Protein AF-A0A414UQW9-F1 (afdb_monomer_lite)

Sequence (167 aa):
MKADYFIHYDYGYYGYKEHYAYGEIKVMASDDEHMGVFLELKGAGSRNMEYVLQAQNRDWYSFLNRCLDCGGVIRRFDLAINDMCGLLDIPVLSEKYKNGGADCRCKNYENVQGGKLSGKNRNLASTLYIGSKASTKYFCLYEKQKEQATKKKHTDIINRFEIRLRD

Organism: Mediterraneibacter gnavus (NCBI:txid33038)

InterPro domains:
  IPR003491 Replication initiation protein-like, C-terminal [PF02486] (73-167)
  IPR040819 Rolling Circle replication initiation protein, N-terminal [PF18106] (1-65)

Foldseek 3Di:
DDPVQWDKDQPDPPPARIWTDNPQWIWGAHPPPVVGIDTDQDPVSVVVVCVVQVVVVHDPVRVVVVCVVVVHDPQKDKDKDFDLPCPDDQVVVQVCVVVVVDDDPFPDKDKDWAADPDDPDRPTKIWIKTHDPPDQKIKIKTQVQVVVVVVVHDDSGGMMIMIMGGD

Secondary structure (DSSP, 8-state):
--GGGSEEES--STT-SEEEEETTEEEEE-S-TTT-EEEEE-HHHHHHHHHHHHHTT--HHHHHHHHHHTT----EEEEEEEESS--S-HHHHHHHHHTT-S--S---EEEEEE--SSSS---PEEEEEES-TTSSEEEEEE-HHHHHHHTT---S--EEEEEEEE-

pLDDT: mean 87.23, std 13.72, range [41.97, 97.38]

Radius of gyration: 19.2 Å; chains: 1; bounding box: 44×37×50 Å

Structure (mmCIF, N/CA/C/O backbone):
data_AF-A0A414UQW9-F1
#
_entry.id   AF-A0A414UQW9-F1
#
loop_
_atom_site.group_PDB
_atom_site.id
_atom_site.type_symbol
_atom_site.label_atom_id
_atom_site.label_alt_id
_atom_site.label_comp_id
_atom_site.label_asym_id
_atom_site.label_entity_id
_atom_site.label_seq_id
_atom_site.pdbx_PDB_ins_code
_atom_site.Cartn_x
_atom_site.Cartn_y
_atom_site.Cartn_z
_atom_site.occupancy
_atom_site.B_iso_or_equiv
_atom_site.auth_seq_id
_atom_site.auth_comp_id
_atom_site.auth_asym_id
_atom_site.auth_atom_id
_atom_site.pdbx_PDB_model_num
ATOM 1 N N . MET A 1 1 ? 3.610 5.097 -22.064 1.00 55.81 1 MET A N 1
ATOM 2 C CA . MET A 1 1 ? 4.285 6.026 -21.130 1.00 55.81 1 MET A CA 1
ATOM 3 C C . MET A 1 1 ? 5.746 6.085 -21.538 1.00 55.81 1 MET A C 1
ATOM 5 O O . MET A 1 1 ? 6.302 5.025 -21.794 1.00 55.81 1 MET A O 1
ATOM 9 N N . LYS A 1 2 ? 6.330 7.276 -21.709 1.00 57.94 2 LYS A N 1
ATOM 10 C CA . LYS A 1 2 ? 7.755 7.397 -22.061 1.00 57.94 2 LYS A CA 1
ATOM 11 C C . LYS A 1 2 ? 8.613 7.220 -20.802 1.00 57.94 2 LYS A C 1
ATOM 13 O O . LYS A 1 2 ? 8.186 7.647 -19.733 1.00 57.94 2 LYS A O 1
ATOM 18 N N . ALA A 1 3 ? 9.776 6.581 -20.926 1.00 61.16 3 ALA A N 1
ATOM 19 C CA . ALA A 1 3 ? 10.703 6.372 -19.808 1.00 61.16 3 ALA A CA 1
ATOM 20 C C . ALA A 1 3 ? 11.137 7.704 -19.163 1.00 61.16 3 ALA A C 1
ATOM 22 O O . ALA A 1 3 ? 11.271 7.777 -17.948 1.00 61.16 3 ALA A O 1
ATOM 23 N N . ASP A 1 4 ? 11.202 8.769 -19.966 1.00 68.44 4 ASP A N 1
ATOM 24 C CA . ASP A 1 4 ? 11.584 10.138 -19.587 1.00 68.44 4 ASP A CA 1
ATOM 25 C C . ASP A 1 4 ? 10.706 10.778 -18.493 1.00 68.44 4 ASP A C 1
ATOM 27 O O . ASP A 1 4 ? 11.037 11.844 -17.979 1.00 68.44 4 ASP A O 1
ATOM 31 N N . TYR A 1 5 ? 9.566 10.169 -18.141 1.00 82.56 5 TYR A N 1
ATOM 32 C CA . TYR A 1 5 ? 8.721 10.650 -17.043 1.00 82.56 5 TYR A CA 1
ATOM 33 C C . TYR A 1 5 ? 9.201 10.198 -15.663 1.00 82.56 5 TYR A C 1
ATOM 35 O O . TYR A 1 5 ? 8.802 10.799 -14.665 1.00 82.56 5 TYR A O 1
ATOM 43 N N . PHE A 1 6 ? 10.016 9.147 -15.586 1.00 90.56 6 PHE A N 1
ATOM 44 C CA . PHE A 1 6 ? 10.583 8.705 -14.322 1.00 90.56 6 PHE A CA 1
ATOM 45 C C . PHE A 1 6 ? 11.835 9.516 -13.995 1.00 90.56 6 PHE A C 1
ATOM 47 O O . PHE A 1 6 ? 12.761 9.608 -14.796 1.00 90.56 6 PHE A O 1
ATOM 54 N N . ILE A 1 7 ? 11.869 10.075 -12.788 1.00 94.31 7 ILE A N 1
ATOM 55 C CA . ILE A 1 7 ? 13.054 10.739 -12.249 1.00 94.31 7 ILE A CA 1
ATOM 56 C C . ILE A 1 7 ? 13.987 9.657 -11.715 1.00 94.31 7 ILE A C 1
ATOM 58 O O . ILE A 1 7 ? 13.567 8.813 -10.921 1.00 94.31 7 ILE A O 1
ATOM 62 N N . HIS A 1 8 ? 15.236 9.684 -12.164 1.00 95.62 8 HIS A N 1
ATOM 63 C CA . HIS A 1 8 ? 16.285 8.779 -11.710 1.00 95.62 8 HIS A CA 1
ATOM 64 C C . HIS A 1 8 ? 16.999 9.333 -10.474 1.00 95.62 8 HIS A C 1
ATOM 66 O O . HIS A 1 8 ? 17.189 10.543 -10.337 1.00 95.62 8 HIS A O 1
ATOM 72 N N . TYR A 1 9 ? 17.375 8.426 -9.576 1.00 95.62 9 TYR A N 1
ATOM 73 C CA . TYR A 1 9 ? 18.122 8.713 -8.363 1.00 95.62 9 TYR A CA 1
ATOM 74 C C . TYR A 1 9 ? 19.232 7.675 -8.171 1.00 95.62 9 TYR A C 1
ATOM 76 O O . TYR A 1 9 ? 18.950 6.479 -8.071 1.00 95.62 9 TYR A O 1
ATOM 84 N N . ASP A 1 10 ? 20.463 8.154 -7.978 1.00 94.88 10 ASP A N 1
ATOM 85 C CA . ASP A 1 10 ? 21.684 7.350 -7.768 1.00 94.88 10 ASP A CA 1
ATOM 86 C C . ASP A 1 10 ? 21.780 6.701 -6.368 1.00 94.88 10 ASP A C 1
ATOM 88 O O . ASP A 1 10 ? 22.862 6.496 -5.818 1.00 94.88 10 ASP A O 1
ATOM 92 N N . TYR A 1 11 ? 20.641 6.429 -5.736 1.00 94.06 11 TYR A N 1
ATOM 93 C CA . TYR A 1 11 ? 20.559 5.685 -4.483 1.00 94.06 11 TYR A CA 1
ATOM 94 C C . TYR A 1 11 ? 19.295 4.829 -4.477 1.00 94.06 11 TYR A C 1
ATOM 96 O O . TYR A 1 11 ? 18.272 5.225 -5.031 1.00 94.06 11 TYR A O 1
ATOM 104 N N . GLY A 1 12 ? 19.332 3.669 -3.826 1.00 92.94 12 GLY A N 1
ATOM 105 C CA . GLY A 1 12 ? 18.180 2.780 -3.684 1.00 92.94 12 GLY A CA 1
ATOM 106 C C . GLY A 1 12 ? 17.857 2.438 -2.230 1.00 92.94 12 GLY A C 1
ATOM 107 O O . GLY A 1 12 ? 18.420 2.980 -1.278 1.00 92.94 12 GLY A O 1
ATOM 108 N N . TYR A 1 13 ? 16.903 1.527 -2.059 1.00 92.81 13 TYR A N 1
ATOM 109 C CA . TYR A 1 13 ? 16.481 0.991 -0.763 1.00 92.81 13 TYR A CA 1
ATOM 110 C C . TYR A 1 13 ? 16.618 -0.529 -0.775 1.00 92.81 13 TYR A C 1
ATOM 112 O O . TYR A 1 13 ? 16.677 -1.128 -1.840 1.00 92.81 13 TYR A O 1
ATOM 120 N N . TYR A 1 14 ? 16.618 -1.174 0.394 1.00 92.31 14 TYR A N 1
ATOM 121 C CA . TYR A 1 14 ? 16.602 -2.645 0.501 1.00 92.31 14 TYR A CA 1
ATOM 122 C C . TYR A 1 14 ? 17.779 -3.350 -0.204 1.00 92.31 14 TYR A C 1
ATOM 124 O O . TYR A 1 14 ? 17.631 -4.476 -0.667 1.00 92.31 14 TYR A O 1
ATOM 132 N N . GLY A 1 15 ? 18.935 -2.686 -0.292 1.00 92.19 15 GLY A N 1
ATOM 133 C CA . GLY A 1 15 ? 20.133 -3.208 -0.959 1.00 92.19 15 GLY A CA 1
ATOM 134 C C . GLY A 1 15 ? 20.228 -2.893 -2.456 1.00 92.19 15 GLY A C 1
ATOM 135 O O . GLY A 1 15 ? 21.264 -3.162 -3.048 1.00 92.19 15 GLY A O 1
ATOM 136 N N . TYR A 1 16 ? 19.199 -2.289 -3.057 1.00 95.56 16 TYR A N 1
ATOM 137 C CA . TYR A 1 16 ? 19.249 -1.815 -4.442 1.00 95.56 16 TYR A CA 1
ATOM 138 C C . TYR A 1 16 ? 20.119 -0.559 -4.556 1.00 95.56 16 TYR A C 1
ATOM 140 O O . TYR A 1 16 ? 20.133 0.273 -3.642 1.00 95.56 16 TYR A O 1
ATOM 148 N N . LYS A 1 17 ? 20.828 -0.418 -5.681 1.00 93.81 17 LYS A N 1
ATOM 149 C CA . LYS A 1 17 ? 21.801 0.664 -5.903 1.00 93.81 17 LYS A CA 1
ATOM 150 C C . LYS A 1 17 ? 21.148 1.972 -6.332 1.00 93.81 17 LYS A C 1
ATOM 152 O O . LYS A 1 17 ? 21.611 3.031 -5.929 1.00 93.81 17 LYS A O 1
ATOM 157 N N . GLU A 1 18 ? 20.052 1.896 -7.077 1.00 95.81 18 GLU A N 1
ATOM 158 C CA . GLU A 1 18 ? 19.366 3.064 -7.631 1.00 95.81 18 GLU A CA 1
ATOM 159 C C . GLU A 1 18 ? 17.845 2.888 -7.619 1.00 95.81 18 GLU A C 1
ATOM 161 O O . GLU A 1 18 ? 17.317 1.787 -7.403 1.00 95.81 18 GLU A O 1
ATOM 166 N N . HIS A 1 19 ? 17.117 3.982 -7.850 1.00 96.75 19 HIS A N 1
ATOM 167 C CA . HIS A 1 19 ? 15.688 3.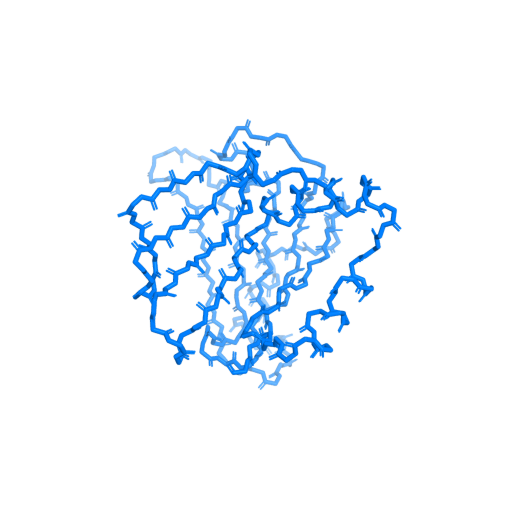896 -8.119 1.00 96.75 19 HIS A CA 1
ATOM 168 C C . HIS A 1 19 ? 15.187 4.962 -9.090 1.00 96.75 19 HIS A C 1
ATOM 170 O O . HIS A 1 19 ? 15.733 6.056 -9.218 1.00 96.75 19 HIS A O 1
ATOM 176 N N . TYR A 1 20 ? 14.075 4.628 -9.728 1.00 96.19 20 TYR A N 1
ATOM 177 C CA . TYR A 1 20 ? 13.298 5.488 -10.600 1.00 96.19 20 TYR A CA 1
ATOM 178 C C . TYR A 1 20 ? 11.967 5.804 -9.922 1.00 96.19 20 TYR A C 1
ATOM 180 O O . TYR A 1 20 ? 11.322 4.903 -9.373 1.00 96.19 20 TYR A O 1
ATOM 188 N N . ALA A 1 21 ? 11.526 7.061 -9.973 1.00 96.06 21 ALA A N 1
ATOM 189 C CA . ALA A 1 21 ? 10.253 7.474 -9.391 1.00 96.06 21 ALA A CA 1
ATOM 190 C C . ALA A 1 21 ? 9.353 8.230 -10.375 1.00 96.06 21 ALA A C 1
ATOM 192 O O . ALA A 1 21 ? 9.793 9.144 -11.069 1.00 96.06 21 ALA A O 1
ATOM 193 N N . TYR A 1 22 ? 8.064 7.893 -10.369 1.00 93.94 22 TYR A N 1
ATOM 194 C CA . TYR A 1 22 ? 7.001 8.689 -10.984 1.00 93.94 22 TYR A CA 1
ATOM 195 C C . TYR A 1 22 ? 5.938 8.985 -9.925 1.00 93.94 22 TYR A C 1
ATOM 197 O O . TYR A 1 22 ? 5.116 8.130 -9.580 1.00 93.94 22 TYR A O 1
ATOM 205 N N . GLY A 1 23 ? 5.997 10.187 -9.347 1.00 93.25 23 GLY A N 1
ATOM 206 C CA . GLY A 1 23 ? 5.274 10.481 -8.110 1.00 93.25 23 GLY A CA 1
ATOM 207 C C . GLY A 1 23 ? 5.710 9.521 -7.000 1.00 93.25 23 GLY A C 1
ATOM 208 O O . GLY A 1 23 ? 6.895 9.404 -6.706 1.00 93.25 23 GLY A O 1
ATOM 209 N N . GLU A 1 24 ? 4.757 8.796 -6.415 1.00 95.50 24 GLU A N 1
ATOM 210 C CA . GLU A 1 24 ? 5.009 7.808 -5.357 1.00 95.50 24 GLU A CA 1
ATOM 211 C C . GLU A 1 24 ? 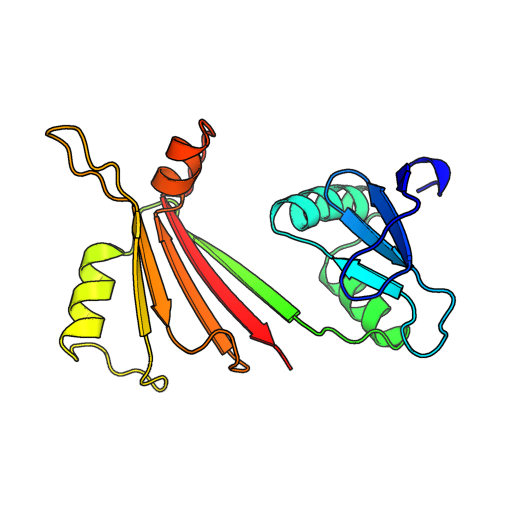5.133 6.361 -5.881 1.00 95.50 24 GLU A C 1
ATOM 213 O O . GLU A 1 24 ? 5.150 5.417 -5.088 1.00 95.50 24 GLU A O 1
ATOM 218 N N . ILE A 1 25 ? 5.202 6.165 -7.204 1.00 96.81 25 ILE A N 1
ATOM 219 C CA . ILE A 1 25 ? 5.565 4.881 -7.820 1.00 96.81 25 ILE A CA 1
ATOM 220 C C . ILE A 1 25 ? 7.084 4.774 -7.812 1.00 96.81 25 ILE A C 1
ATOM 222 O O . ILE A 1 25 ? 7.739 5.581 -8.470 1.00 96.81 25 ILE A O 1
ATOM 226 N N . LYS A 1 26 ? 7.641 3.785 -7.107 1.00 96.75 26 LYS A N 1
ATOM 227 C CA . LYS A 1 26 ? 9.093 3.578 -7.033 1.00 96.75 26 LYS A CA 1
ATOM 228 C C . LYS A 1 26 ? 9.492 2.252 -7.655 1.00 96.75 26 LYS A C 1
ATOM 230 O O . LYS A 1 26 ? 8.932 1.215 -7.309 1.00 96.75 26 LYS A O 1
ATOM 235 N N . VAL A 1 27 ? 10.474 2.298 -8.544 1.00 96.50 27 VAL A N 1
ATOM 236 C CA . VAL A 1 27 ? 11.076 1.129 -9.185 1.00 96.50 27 VAL A CA 1
ATOM 237 C C . VAL A 1 27 ? 12.550 1.113 -8.819 1.00 96.50 27 VAL A C 1
ATOM 239 O O . VAL A 1 27 ? 13.311 1.961 -9.272 1.00 96.50 27 VAL A O 1
ATOM 242 N N . MET A 1 28 ? 12.943 0.180 -7.965 1.00 96.69 28 MET A N 1
ATOM 243 C CA . MET A 1 28 ? 14.328 -0.011 -7.563 1.00 96.69 28 MET A CA 1
ATOM 244 C C . MET A 1 28 ? 15.024 -0.949 -8.540 1.00 96.69 28 MET A C 1
ATOM 246 O O . MET A 1 28 ? 14.462 -1.986 -8.907 1.00 96.69 28 MET A O 1
ATOM 250 N N . ALA A 1 29 ? 16.242 -0.585 -8.931 1.00 94.38 29 ALA A N 1
ATOM 251 C CA . ALA A 1 29 ? 17.058 -1.349 -9.862 1.00 94.38 29 ALA A CA 1
ATOM 252 C C . ALA A 1 29 ? 18.417 -1.700 -9.243 1.00 94.38 29 ALA A C 1
ATOM 254 O O . ALA A 1 29 ? 18.938 -1.013 -8.356 1.00 94.38 29 ALA A O 1
ATOM 255 N N . SER A 1 30 ? 18.933 -2.846 -9.665 1.00 90.38 30 SER A N 1
ATOM 256 C CA . SER A 1 30 ? 20.228 -3.380 -9.273 1.00 90.38 30 SER A CA 1
ATOM 257 C C . SER A 1 30 ? 20.900 -3.958 -10.511 1.00 90.38 30 SER A C 1
ATOM 259 O O . SER A 1 30 ? 20.225 -4.445 -11.417 1.00 90.38 30 SER A O 1
ATOM 261 N N . ASP A 1 31 ? 22.225 -3.912 -10.534 1.00 87.44 31 ASP A N 1
ATOM 262 C CA . ASP A 1 31 ? 23.054 -4.642 -11.494 1.00 87.44 31 ASP A CA 1
ATOM 263 C C . ASP A 1 31 ? 23.253 -6.113 -11.086 1.00 87.44 31 ASP A C 1
ATOM 265 O O . ASP A 1 31 ? 23.733 -6.914 -11.883 1.00 87.44 31 ASP A O 1
ATOM 269 N N . ASP A 1 32 ? 22.867 -6.482 -9.860 1.00 88.62 32 ASP A N 1
ATOM 270 C CA . ASP A 1 32 ? 22.811 -7.869 -9.408 1.00 88.62 32 ASP A CA 1
ATOM 271 C C . ASP A 1 32 ? 21.579 -8.577 -9.998 1.00 88.62 32 ASP A C 1
ATOM 273 O O . ASP A 1 32 ? 20.435 -8.333 -9.588 1.00 88.62 32 ASP A O 1
ATOM 277 N N . GLU A 1 33 ? 21.824 -9.492 -10.940 1.00 83.00 33 GLU A N 1
ATOM 278 C CA . GLU A 1 33 ? 20.794 -10.299 -11.602 1.00 83.00 33 GLU A CA 1
ATOM 279 C C . GLU A 1 33 ? 19.938 -11.114 -10.617 1.00 83.00 33 GLU A C 1
ATOM 281 O O . GLU A 1 33 ? 18.770 -11.384 -10.902 1.00 83.00 33 GLU A O 1
ATOM 286 N N . HIS A 1 34 ? 20.462 -11.468 -9.437 1.00 85.62 34 HIS A N 1
ATOM 287 C CA . HIS A 1 34 ? 19.695 -12.189 -8.420 1.00 85.62 34 HIS A CA 1
ATOM 288 C C . HIS A 1 34 ? 18.670 -11.304 -7.701 1.00 85.62 34 HIS A C 1
ATOM 290 O O . HIS A 1 34 ? 17.672 -11.817 -7.186 1.00 85.62 34 HIS A O 1
ATOM 296 N N . MET A 1 35 ? 18.899 -9.989 -7.648 1.00 89.56 35 MET A N 1
ATOM 297 C CA . MET A 1 35 ? 17.961 -9.036 -7.048 1.00 89.56 35 MET A CA 1
ATOM 298 C C . MET A 1 35 ? 16.860 -8.640 -8.034 1.00 89.56 35 MET A C 1
ATOM 300 O O . MET A 1 35 ? 15.693 -8.551 -7.649 1.00 89.56 35 MET A O 1
ATOM 304 N N . GLY A 1 36 ? 17.218 -8.439 -9.304 1.00 90.00 36 GLY A N 1
ATOM 305 C CA . GLY A 1 36 ? 16.287 -8.028 -10.350 1.00 90.00 36 GLY A CA 1
ATOM 306 C C . GLY A 1 36 ? 15.749 -6.608 -10.141 1.00 90.00 36 GLY A C 1
ATOM 307 O O .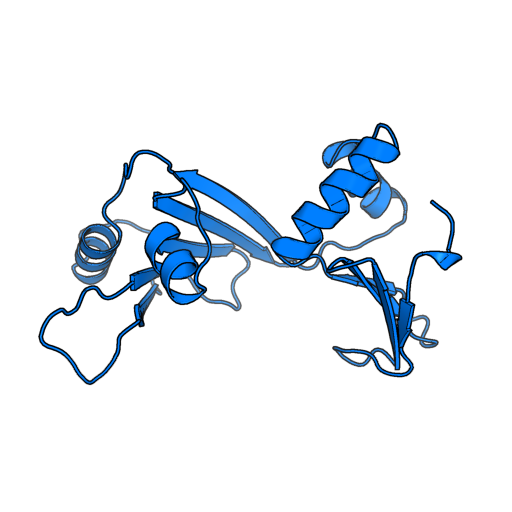 GLY A 1 36 ? 16.495 -5.687 -9.812 1.00 90.00 36 GLY A O 1
ATOM 308 N N . VAL A 1 37 ? 14.443 -6.421 -10.358 1.00 93.50 37 VAL A N 1
ATOM 309 C CA . VAL A 1 37 ? 13.750 -5.126 -10.234 1.00 93.50 37 VAL A CA 1
ATOM 310 C C . VAL A 1 37 ? 12.668 -5.217 -9.166 1.00 93.50 37 VAL A C 1
ATOM 312 O O . VAL A 1 37 ? 11.861 -6.150 -9.166 1.00 93.50 37 VAL A O 1
ATOM 315 N N . PHE A 1 38 ? 12.596 -4.215 -8.289 1.00 95.88 38 PHE A N 1
ATOM 316 C CA . PHE A 1 38 ? 11.605 -4.171 -7.217 1.00 95.88 38 PHE A CA 1
ATOM 317 C C . PHE A 1 38 ? 10.678 -2.965 -7.343 1.00 95.88 38 PHE A C 1
ATOM 319 O O . PHE A 1 38 ? 11.103 -1.815 -7.283 1.00 95.88 38 PHE A O 1
ATOM 326 N N . LEU A 1 39 ? 9.383 -3.238 -7.489 1.00 96.50 39 LEU A N 1
ATOM 327 C CA . LEU A 1 39 ? 8.333 -2.226 -7.549 1.00 96.50 39 LEU A CA 1
ATOM 328 C C . LEU A 1 39 ? 7.727 -2.008 -6.155 1.00 96.50 39 LEU A C 1
ATOM 330 O O . LEU A 1 39 ? 7.112 -2.914 -5.591 1.00 96.50 39 LEU A O 1
ATOM 334 N N . GLU A 1 40 ? 7.832 -0.789 -5.626 1.00 96.69 40 GLU A N 1
ATOM 335 C CA . GLU A 1 40 ? 7.160 -0.374 -4.395 1.00 96.69 40 GLU A CA 1
ATOM 336 C C . GLU A 1 40 ? 5.996 0.573 -4.695 1.00 96.69 40 GLU A C 1
ATOM 338 O O . GLU A 1 40 ? 6.171 1.688 -5.189 1.00 96.69 40 GLU A O 1
ATOM 343 N N . LEU A 1 41 ? 4.796 0.137 -4.308 1.00 97.12 41 LEU A N 1
ATOM 344 C CA . LEU A 1 41 ? 3.575 0.934 -4.349 1.00 97.12 41 LEU A CA 1
ATOM 345 C C . LEU A 1 41 ? 3.008 1.062 -2.932 1.00 97.12 41 LEU A C 1
ATOM 347 O O . LEU A 1 41 ? 2.262 0.206 -2.458 1.00 97.12 41 LEU A O 1
ATOM 351 N N . LYS A 1 42 ? 3.362 2.146 -2.232 1.00 94.75 42 LYS A N 1
ATOM 352 C CA . LYS A 1 42 ? 2.681 2.523 -0.977 1.00 94.75 42 LYS A CA 1
ATOM 353 C C . LYS A 1 42 ? 1.284 3.058 -1.285 1.00 94.75 42 LYS A C 1
ATOM 355 O O . LYS A 1 42 ? 0.961 3.308 -2.435 1.00 94.75 42 LYS A O 1
ATOM 360 N N . GLY A 1 43 ? 0.471 3.341 -0.264 1.00 91.75 43 GLY A N 1
ATOM 361 C CA . GLY A 1 43 ? -0.915 3.789 -0.473 1.00 91.75 43 GLY A CA 1
ATOM 362 C C . GLY A 1 43 ? -1.083 4.981 -1.432 1.00 91.75 43 GLY A C 1
ATOM 363 O O . GLY A 1 43 ? -2.048 5.007 -2.188 1.00 91.75 43 GLY A O 1
ATOM 364 N N . ALA A 1 44 ? -0.153 5.944 -1.443 1.00 92.75 44 ALA A N 1
ATOM 365 C CA . ALA A 1 44 ? -0.149 7.031 -2.429 1.00 92.75 44 ALA A CA 1
ATOM 366 C C . ALA A 1 44 ? 0.348 6.571 -3.813 1.00 92.75 44 ALA A C 1
ATOM 368 O O . ALA A 1 44 ? -0.268 6.906 -4.821 1.00 92.75 44 ALA A O 1
ATOM 369 N N . GLY A 1 45 ? 1.390 5.735 -3.855 1.00 96.19 45 GLY A N 1
ATOM 370 C CA . GLY A 1 45 ? 1.899 5.111 -5.079 1.00 96.19 45 GLY A CA 1
ATOM 371 C C . GLY A 1 45 ? 0.853 4.255 -5.790 1.00 96.19 45 GLY A C 1
ATOM 372 O O . GLY A 1 45 ? 0.740 4.329 -7.006 1.00 96.19 45 GLY A O 1
ATOM 373 N N . SER A 1 46 ? 0.004 3.532 -5.053 1.00 96.31 46 SER A N 1
ATOM 374 C CA . SER A 1 46 ? -1.141 2.809 -5.618 1.00 96.31 46 SER A CA 1
ATOM 375 C C . SER A 1 46 ? -2.122 3.760 -6.311 1.00 96.31 46 SER A C 1
ATOM 377 O O . SER A 1 46 ? -2.573 3.467 -7.410 1.00 96.31 46 SER A O 1
ATOM 379 N N . ARG A 1 47 ? -2.401 4.940 -5.733 1.00 94.94 47 ARG A N 1
ATOM 380 C CA . ARG A 1 47 ? -3.250 5.959 -6.382 1.00 94.94 47 ARG A CA 1
ATOM 381 C C . ARG A 1 47 ? -2.587 6.579 -7.605 1.00 94.94 47 ARG A C 1
ATOM 383 O O . ARG A 1 47 ? -3.262 6.824 -8.594 1.00 94.94 47 ARG A O 1
ATOM 390 N N . ASN A 1 48 ? -1.273 6.806 -7.577 1.00 95.25 48 ASN A N 1
ATOM 391 C CA . ASN A 1 48 ? -0.559 7.236 -8.779 1.00 95.25 48 ASN A CA 1
ATOM 392 C C . ASN A 1 48 ? -0.615 6.164 -9.874 1.00 95.25 48 ASN A C 1
ATOM 394 O O . ASN A 1 48 ? -0.888 6.493 -11.024 1.00 95.25 48 ASN A O 1
ATOM 398 N N . MET A 1 49 ? -0.431 4.893 -9.511 1.00 96.25 49 MET A N 1
ATOM 399 C CA . MET A 1 49 ? -0.485 3.772 -10.445 1.00 96.25 49 MET A CA 1
ATOM 400 C C . MET A 1 49 ? -1.880 3.590 -11.053 1.00 96.25 49 MET A C 1
ATOM 402 O O . MET A 1 49 ? -1.972 3.292 -12.237 1.00 96.25 49 MET A O 1
ATOM 406 N N . GLU A 1 50 ? -2.960 3.843 -10.305 1.00 95.94 50 GLU A N 1
ATOM 407 C CA . GLU A 1 50 ? -4.329 3.854 -10.850 1.00 95.94 50 GLU A CA 1
ATOM 408 C C . GLU A 1 50 ? -4.449 4.777 -12.070 1.00 95.94 50 GLU A C 1
ATOM 410 O O . GLU A 1 50 ? -4.958 4.347 -13.102 1.00 95.94 50 GLU A O 1
ATOM 415 N N . TYR A 1 51 ? -3.913 6.001 -12.002 1.00 94.00 51 TYR A N 1
ATOM 416 C CA . TYR A 1 51 ? -3.934 6.925 -13.142 1.00 94.00 51 TYR A CA 1
ATOM 417 C C . TYR A 1 51 ? -3.113 6.409 -14.329 1.00 94.00 51 TYR A C 1
ATOM 419 O O . TYR A 1 51 ? -3.513 6.572 -15.481 1.00 94.00 51 TYR A O 1
ATOM 427 N N . VAL A 1 52 ? -1.976 5.759 -14.060 1.00 94.19 52 VAL A N 1
ATOM 428 C CA . VAL A 1 52 ? -1.148 5.145 -15.107 1.00 94.19 52 VAL A CA 1
ATOM 429 C C . VAL A 1 52 ? -1.900 4.016 -15.804 1.00 94.19 52 VAL A C 1
ATOM 431 O O . VAL A 1 52 ? -1.916 3.962 -17.032 1.00 94.19 52 VAL A O 1
ATOM 434 N N . LEU A 1 53 ? -2.539 3.135 -15.035 1.00 95.88 53 LEU A N 1
ATOM 435 C CA . LEU A 1 53 ? -3.314 2.013 -15.557 1.00 95.88 53 LEU A CA 1
ATOM 436 C C . LEU A 1 53 ? -4.528 2.498 -16.359 1.00 95.88 53 LEU A C 1
ATOM 438 O O . LEU A 1 53 ? -4.741 2.036 -17.478 1.00 95.88 53 LEU A O 1
ATOM 442 N N . GLN A 1 54 ? -5.250 3.505 -15.858 1.00 95.69 54 GLN A N 1
ATOM 443 C CA . GLN A 1 54 ? -6.355 4.144 -16.579 1.00 95.69 54 GLN A CA 1
ATOM 444 C C . GLN A 1 54 ? -5.905 4.729 -17.922 1.00 95.69 54 GLN A C 1
ATOM 446 O O . GLN A 1 54 ? -6.532 4.464 -18.945 1.00 95.69 54 GLN A O 1
ATOM 451 N N . ALA A 1 55 ? -4.787 5.461 -17.951 1.00 93.81 55 ALA A N 1
ATOM 452 C CA . ALA A 1 55 ? -4.230 6.008 -19.190 1.00 93.81 55 ALA A CA 1
ATOM 453 C C . ALA A 1 55 ? -3.766 4.919 -20.180 1.00 93.81 55 ALA A C 1
ATOM 455 O O . ALA A 1 55 ? -3.676 5.170 -21.379 1.00 93.81 55 ALA A O 1
ATOM 456 N N . GLN A 1 56 ? -3.472 3.713 -19.688 1.00 94.31 56 GLN A N 1
ATOM 457 C CA . GLN A 1 56 ? -3.138 2.535 -20.495 1.00 94.31 56 GLN A CA 1
ATOM 458 C C . GLN A 1 56 ? -4.367 1.705 -20.899 1.00 94.31 56 GLN A C 1
ATOM 460 O O . GLN A 1 56 ? -4.198 0.678 -21.552 1.00 94.31 56 GLN A O 1
ATOM 465 N N . ASN A 1 57 ? -5.579 2.122 -20.516 1.00 96.25 57 ASN A N 1
ATOM 466 C CA . ASN A 1 57 ? -6.810 1.343 -20.655 1.00 96.25 57 ASN A CA 1
ATOM 467 C C . ASN A 1 57 ? -6.679 -0.072 -20.058 1.00 96.25 57 ASN A C 1
ATOM 469 O O . ASN A 1 57 ? -7.013 -1.080 -20.682 1.00 96.25 57 ASN A O 1
ATOM 473 N N . ARG A 1 58 ? -6.113 -0.130 -18.851 1.00 96.62 58 ARG A N 1
ATOM 474 C CA . ARG A 1 58 ? -5.764 -1.354 -18.139 1.00 96.62 58 ARG A CA 1
ATOM 475 C C . ARG A 1 58 ? -6.299 -1.307 -16.715 1.00 96.62 58 ARG A C 1
ATOM 477 O O . ARG A 1 58 ? -6.340 -0.245 -16.100 1.00 96.62 58 ARG A O 1
ATOM 484 N N . ASP A 1 59 ? -6.672 -2.457 -16.172 1.00 96.75 59 ASP A N 1
ATOM 485 C CA . ASP A 1 59 ? -7.103 -2.587 -14.779 1.00 96.75 59 ASP A CA 1
ATOM 486 C C . ASP A 1 59 ? -6.027 -3.236 -13.889 1.00 96.75 59 ASP A C 1
ATOM 488 O O . ASP A 1 59 ? -4.997 -3.739 -14.349 1.00 96.75 59 ASP A O 1
ATOM 492 N N . TRP A 1 60 ? -6.266 -3.226 -12.576 1.00 96.94 60 TRP A N 1
ATOM 493 C CA . TRP A 1 60 ? -5.367 -3.851 -11.604 1.00 96.94 60 TRP A CA 1
ATOM 494 C C . TRP A 1 60 ? -5.207 -5.354 -11.821 1.00 96.94 60 TRP A C 1
ATOM 496 O O . TRP A 1 60 ? -4.112 -5.881 -11.640 1.00 96.94 60 TRP A O 1
ATOM 506 N N . TYR A 1 61 ? -6.281 -6.041 -12.208 1.00 96.50 61 TYR A N 1
ATOM 507 C CA . TYR A 1 61 ? -6.277 -7.488 -12.389 1.00 96.50 61 TYR A CA 1
ATOM 508 C C . TYR A 1 61 ? -5.337 -7.901 -13.527 1.00 96.50 61 TYR A C 1
ATOM 510 O O . TYR A 1 61 ? -4.400 -8.671 -13.326 1.00 96.50 61 TYR A O 1
ATOM 518 N N . SER A 1 62 ? -5.519 -7.311 -14.707 1.00 97.31 62 SER A N 1
ATOM 519 C CA . SER A 1 62 ? -4.656 -7.520 -15.870 1.00 97.31 62 SER A CA 1
ATOM 520 C C . SER A 1 62 ? -3.225 -7.044 -15.622 1.00 97.31 62 SER A C 1
ATOM 522 O O . SER A 1 62 ? -2.287 -7.650 -16.145 1.00 97.31 62 SER A O 1
ATOM 524 N N . PHE A 1 63 ? -3.019 -5.976 -14.841 1.00 97.00 63 PHE A N 1
ATOM 525 C CA . PHE A 1 63 ? -1.689 -5.538 -14.411 1.00 97.00 63 PHE A CA 1
ATOM 526 C C . PHE A 1 63 ? -0.965 -6.605 -13.596 1.00 97.00 63 PHE A C 1
ATOM 528 O O . PHE A 1 63 ? 0.110 -7.051 -14.001 1.00 97.00 63 PHE A O 1
ATOM 535 N N . LEU A 1 64 ? -1.579 -7.046 -12.500 1.00 96.62 64 LEU A N 1
ATOM 536 C CA . LEU A 1 64 ? -0.992 -8.025 -11.592 1.00 96.62 64 LEU A CA 1
ATOM 537 C C . LEU A 1 64 ? -0.765 -9.372 -12.285 1.00 96.62 64 LEU A C 1
ATOM 539 O O . LEU A 1 64 ? 0.315 -9.936 -12.137 1.00 96.62 64 LEU A O 1
ATOM 543 N N . ASN A 1 65 ? -1.708 -9.841 -13.109 1.00 97.06 65 ASN A N 1
ATOM 544 C CA . ASN A 1 65 ? -1.528 -11.080 -13.873 1.00 97.06 65 ASN A CA 1
ATOM 545 C C . ASN A 1 65 ? -0.313 -11.016 -14.790 1.00 97.06 65 ASN A C 1
ATOM 547 O O . ASN A 1 65 ? 0.509 -11.920 -14.774 1.00 97.06 65 ASN A O 1
ATOM 551 N N . ARG A 1 66 ? -0.116 -9.911 -15.513 1.00 96.81 66 ARG A N 1
ATOM 552 C CA . ARG A 1 66 ? 1.076 -9.777 -16.356 1.00 96.81 66 ARG A CA 1
ATOM 553 C C . ARG A 1 66 ? 2.367 -9.740 -15.551 1.00 96.81 66 ARG A C 1
ATOM 555 O O . ARG A 1 66 ? 3.380 -10.215 -16.045 1.00 96.81 66 ARG A O 1
ATOM 562 N N . CYS A 1 67 ? 2.362 -9.141 -14.358 1.00 95.50 67 CYS A N 1
ATOM 563 C CA . CYS A 1 67 ? 3.528 -9.199 -13.480 1.00 95.50 67 CYS A CA 1
ATOM 564 C C . CYS A 1 67 ? 3.867 -10.654 -13.144 1.00 95.50 67 CYS A C 1
ATOM 566 O O . CYS A 1 67 ? 5.035 -11.018 -13.226 1.00 95.50 67 CYS A O 1
ATOM 568 N N . LEU A 1 68 ? 2.861 -11.479 -12.843 1.00 96.12 68 LEU A N 1
ATOM 569 C CA . LEU A 1 68 ? 3.036 -12.910 -12.587 1.00 96.12 68 LEU A CA 1
ATOM 570 C C . LEU A 1 68 ? 3.485 -13.672 -13.846 1.00 96.12 68 LEU A C 1
ATOM 572 O O . LEU A 1 68 ? 4.434 -14.445 -13.768 1.00 96.12 68 LEU A O 1
ATOM 576 N N . ASP A 1 69 ? 2.887 -13.401 -15.011 1.00 97.38 69 ASP A N 1
ATOM 577 C CA . ASP A 1 69 ? 3.264 -14.018 -16.296 1.00 97.38 69 ASP A CA 1
ATOM 578 C C . ASP A 1 69 ? 4.721 -13.722 -16.682 1.00 97.38 69 ASP A C 1
ATOM 580 O O . ASP A 1 69 ? 5.372 -14.518 -17.354 1.00 97.38 69 ASP A O 1
ATOM 584 N N . CYS A 1 70 ? 5.243 -12.569 -16.260 1.00 95.38 70 CYS A N 1
ATOM 585 C CA . CYS A 1 70 ? 6.642 -12.185 -16.438 1.00 95.38 70 CYS A CA 1
ATOM 586 C C . CYS A 1 70 ? 7.575 -12.744 -15.343 1.00 95.38 70 CYS A C 1
ATOM 588 O O . CYS A 1 70 ? 8.718 -12.303 -15.249 1.00 95.38 70 CYS A O 1
ATOM 590 N N . GLY A 1 71 ? 7.110 -13.668 -14.495 1.00 93.88 71 GLY A N 1
ATOM 591 C CA . GLY A 1 71 ? 7.898 -14.263 -13.409 1.00 93.88 71 GLY A CA 1
ATOM 592 C C . GLY A 1 71 ? 8.023 -13.389 -12.156 1.00 93.88 71 GLY A C 1
ATOM 593 O O . GLY A 1 71 ? 8.855 -13.659 -11.291 1.00 93.88 71 GLY A O 1
ATOM 594 N N . GLY A 1 72 ? 7.221 -12.330 -12.041 1.00 93.81 72 GLY A N 1
ATOM 595 C CA . GLY A 1 72 ? 7.214 -11.448 -10.880 1.00 93.81 72 GLY A CA 1
ATOM 596 C C . GLY A 1 72 ? 6.707 -12.148 -9.620 1.00 93.81 72 GLY A C 1
ATOM 597 O O . GLY A 1 72 ? 5.770 -12.943 -9.657 1.00 93.81 72 GLY A O 1
ATOM 598 N N . VAL A 1 73 ? 7.299 -11.802 -8.477 1.00 94.38 73 VAL A N 1
ATOM 599 C CA . VAL A 1 73 ? 6.937 -12.367 -7.171 1.00 94.38 73 VAL A CA 1
ATOM 600 C C . VAL A 1 73 ? 6.310 -11.287 -6.297 1.00 94.38 73 VAL A C 1
ATOM 602 O O . VAL A 1 73 ? 6.953 -10.295 -5.949 1.00 94.38 73 VAL A O 1
ATOM 605 N N . ILE A 1 74 ? 5.055 -11.489 -5.891 1.00 94.44 74 ILE A N 1
ATOM 606 C CA . ILE A 1 74 ? 4.353 -10.566 -4.992 1.00 94.44 74 ILE A CA 1
ATOM 607 C C . ILE A 1 74 ? 4.764 -10.871 -3.550 1.00 94.44 74 ILE A C 1
ATOM 609 O O . ILE A 1 74 ? 4.202 -11.739 -2.893 1.00 94.44 74 ILE A O 1
ATOM 613 N N . ARG A 1 75 ? 5.751 -10.127 -3.042 1.00 93.88 75 ARG A N 1
ATOM 614 C CA . ARG A 1 75 ? 6.248 -10.281 -1.662 1.00 93.88 75 ARG A CA 1
ATOM 615 C C . ARG A 1 75 ? 5.283 -9.749 -0.605 1.00 93.88 75 ARG A C 1
ATOM 617 O O . ARG A 1 75 ? 5.311 -10.190 0.541 1.00 93.88 75 ARG A O 1
ATOM 624 N N . ARG A 1 76 ? 4.469 -8.755 -0.962 1.00 94.88 76 ARG A N 1
ATOM 625 C CA . ARG A 1 76 ? 3.508 -8.132 -0.055 1.00 94.88 76 ARG A CA 1
ATOM 626 C C . ARG A 1 76 ? 2.346 -7.516 -0.819 1.00 94.88 76 ARG A C 1
ATOM 628 O O . ARG A 1 76 ? 2.562 -6.814 -1.802 1.00 94.88 76 ARG A O 1
ATOM 635 N N . PHE A 1 77 ? 1.136 -7.734 -0.318 1.00 95.69 77 PHE A N 1
ATOM 636 C CA . PHE A 1 77 ? -0.085 -7.192 -0.898 1.00 95.69 77 PHE A CA 1
ATOM 637 C C . PHE A 1 77 ? -1.043 -6.737 0.206 1.00 95.69 77 PHE A C 1
ATOM 639 O O . PHE A 1 77 ? -1.471 -7.543 1.032 1.00 95.69 77 PHE A O 1
ATOM 646 N N . ASP A 1 78 ? -1.365 -5.444 0.235 1.00 96.25 78 ASP A N 1
ATOM 647 C CA . ASP A 1 78 ? -2.256 -4.859 1.238 1.00 96.25 78 ASP A CA 1
ATOM 648 C C . ASP A 1 78 ? -3.597 -4.514 0.556 1.00 96.25 78 ASP A C 1
ATOM 650 O O . ASP A 1 78 ? -3.640 -3.717 -0.381 1.00 96.25 78 ASP A O 1
ATOM 654 N N . LEU A 1 79 ? -4.695 -5.108 1.028 1.00 96.44 79 LEU A N 1
ATOM 655 C CA . LEU A 1 79 ? -6.065 -4.787 0.614 1.00 96.44 79 LEU A CA 1
ATOM 656 C C . LEU A 1 79 ? -6.730 -3.912 1.674 1.00 96.44 79 LEU A C 1
ATOM 658 O O . LEU A 1 79 ? -6.528 -4.132 2.867 1.00 96.44 79 LEU A O 1
ATOM 662 N N . ALA A 1 80 ? -7.548 -2.947 1.248 1.00 96.62 80 ALA A N 1
ATOM 663 C CA . ALA A 1 80 ? -8.206 -2.008 2.150 1.00 96.62 80 ALA A CA 1
ATOM 664 C C . ALA A 1 80 ? -9.686 -1.799 1.813 1.00 96.62 80 ALA A C 1
ATOM 666 O O . ALA A 1 80 ? -10.045 -1.619 0.651 1.00 96.62 80 ALA A O 1
ATOM 667 N N . ILE A 1 81 ? -10.520 -1.730 2.851 1.00 96.88 81 ILE A N 1
ATOM 668 C CA . ILE A 1 81 ? -11.916 -1.291 2.788 1.00 96.88 81 ILE A CA 1
ATOM 669 C C . ILE A 1 81 ? -12.025 0.043 3.528 1.00 96.88 81 ILE A C 1
ATOM 671 O O . ILE A 1 81 ? -11.528 0.189 4.647 1.00 96.88 81 ILE A O 1
ATOM 675 N N . ASN A 1 82 ? -12.665 1.019 2.886 1.00 96.06 82 ASN A N 1
ATOM 676 C CA . ASN A 1 82 ? -12.965 2.316 3.479 1.00 96.06 82 ASN A CA 1
ATOM 677 C C . ASN A 1 82 ? -14.407 2.317 3.989 1.00 96.06 82 ASN A C 1
ATOM 679 O O . ASN A 1 82 ? -15.332 2.074 3.217 1.00 96.06 82 ASN A O 1
ATOM 683 N N . ASP A 1 83 ? -14.581 2.610 5.270 1.00 96.62 83 ASP A N 1
ATOM 684 C CA . ASP A 1 83 ? -15.879 2.794 5.907 1.00 96.62 83 ASP A CA 1
ATOM 685 C C . ASP A 1 83 ? -16.156 4.293 6.046 1.00 96.62 83 ASP A C 1
ATOM 687 O O . ASP A 1 83 ? -15.459 5.015 6.764 1.00 96.62 83 ASP A O 1
ATOM 691 N N . MET A 1 84 ? -17.170 4.747 5.314 1.00 96.56 84 MET A N 1
ATOM 692 C CA . MET A 1 84 ? -17.577 6.151 5.222 1.00 96.56 84 MET A CA 1
ATOM 693 C C . MET A 1 84 ? -18.653 6.510 6.254 1.00 96.56 84 MET A C 1
ATOM 695 O O . MET A 1 84 ? -18.969 7.681 6.428 1.00 96.56 84 MET A O 1
ATOM 699 N N . CYS A 1 85 ? -19.244 5.510 6.915 1.00 95.50 85 CYS A N 1
ATOM 700 C CA . CYS A 1 85 ? -20.399 5.682 7.797 1.00 95.50 85 CYS A CA 1
ATOM 701 C C . CYS A 1 85 ? -20.046 5.501 9.277 1.00 95.50 85 CYS A C 1
ATOM 703 O O . CYS A 1 85 ? -20.854 5.843 10.135 1.00 95.50 85 CYS A O 1
ATOM 705 N N . GLY A 1 86 ? -18.852 4.987 9.585 1.00 93.12 86 GLY A N 1
ATOM 706 C CA . GLY A 1 86 ? -18.432 4.737 10.960 1.00 93.12 86 GLY A CA 1
ATOM 707 C C . GLY A 1 86 ? -19.088 3.484 11.529 1.00 93.12 86 GLY A C 1
ATOM 708 O O . GLY A 1 86 ? -19.487 3.472 12.689 1.00 93.12 86 GLY A O 1
ATOM 709 N N . LEU A 1 87 ? -19.217 2.438 10.706 1.00 93.19 87 LEU A N 1
ATOM 710 C CA . LEU A 1 87 ? -19.869 1.173 11.047 1.00 93.19 87 LEU A CA 1
ATOM 711 C C . LEU A 1 87 ? -19.307 0.546 12.331 1.00 93.19 87 LEU A C 1
ATOM 713 O O . LEU A 1 87 ? -20.054 -0.054 13.102 1.00 93.19 87 LEU A O 1
ATOM 717 N N . LEU A 1 88 ? -17.993 0.659 12.544 1.00 90.81 88 LEU A N 1
ATOM 718 C CA . LEU A 1 88 ? -17.307 0.114 13.713 1.00 90.81 88 LEU A CA 1
ATOM 719 C C . LEU A 1 88 ? -16.615 1.217 14.514 1.00 90.81 88 LEU A C 1
ATOM 721 O O . LEU A 1 88 ? -15.857 2.019 13.972 1.00 90.81 88 LEU A O 1
ATOM 725 N N . ASP A 1 89 ? -16.805 1.193 15.829 1.00 91.44 89 ASP A N 1
ATOM 726 C CA . ASP A 1 89 ? -16.026 1.995 16.768 1.00 91.44 89 ASP A CA 1
ATOM 727 C C . ASP A 1 89 ? -14.703 1.267 17.076 1.00 91.44 89 ASP A C 1
ATOM 729 O O . ASP A 1 89 ? -14.686 0.199 17.698 1.00 91.44 89 ASP A O 1
ATOM 733 N N . ILE A 1 90 ? -13.585 1.818 16.586 1.00 92.19 90 ILE A N 1
ATOM 734 C CA . ILE A 1 90 ? -12.251 1.212 16.728 1.00 92.19 90 ILE A CA 1
ATOM 735 C C . ILE A 1 90 ? -11.800 1.112 18.197 1.00 92.19 90 ILE A C 1
ATOM 737 O O . ILE A 1 90 ? -11.319 0.037 18.577 1.00 92.19 90 ILE A O 1
ATOM 741 N N . PRO A 1 91 ? -11.928 2.162 19.039 1.00 89.88 91 PRO A N 1
ATOM 742 C CA . PRO A 1 91 ? -11.708 2.043 20.481 1.00 89.88 91 PRO A CA 1
ATOM 743 C C . PRO A 1 91 ? -12.471 0.879 21.127 1.00 89.88 91 PRO A C 1
ATOM 745 O O . PRO A 1 91 ? -11.847 0.019 21.754 1.00 89.88 91 PRO A O 1
ATOM 748 N N . VAL A 1 92 ? -13.790 0.801 20.916 1.00 90.38 92 VAL A N 1
ATOM 749 C CA . VAL A 1 92 ? -14.645 -0.242 21.508 1.00 90.38 92 VAL A CA 1
ATOM 750 C C . VAL A 1 92 ? -14.241 -1.626 21.010 1.00 90.38 92 VAL A C 1
ATOM 752 O O . VAL A 1 92 ? -14.161 -2.575 21.793 1.00 90.38 92 VAL A O 1
ATOM 755 N N . LEU A 1 93 ? -13.945 -1.762 19.715 1.00 88.25 93 LEU A N 1
ATOM 756 C CA . LEU A 1 93 ? -13.473 -3.022 19.146 1.00 88.25 93 LEU A CA 1
ATOM 757 C C . LEU A 1 93 ? -12.156 -3.463 19.791 1.00 88.25 93 LEU A C 1
ATOM 759 O O . LEU A 1 93 ? -11.990 -4.639 20.122 1.00 88.25 93 LEU A O 1
ATOM 763 N N . SER A 1 94 ? -11.232 -2.526 20.014 1.00 86.00 94 SER A N 1
ATOM 764 C CA . SER A 1 94 ? -9.980 -2.850 20.682 1.00 86.00 94 SER A CA 1
ATOM 765 C C . SER A 1 94 ? -10.185 -3.281 22.130 1.00 86.00 94 SER A C 1
ATOM 767 O O . SER A 1 94 ? -9.478 -4.185 22.567 1.00 86.00 94 SER A O 1
ATOM 769 N N . GLU A 1 95 ? -11.084 -2.648 22.881 1.00 86.12 95 GLU A N 1
ATOM 770 C CA . GLU A 1 95 ? -11.385 -3.050 24.260 1.00 86.12 95 GLU A CA 1
ATOM 771 C C . GLU A 1 95 ? -12.024 -4.437 24.312 1.00 86.12 95 GLU A C 1
ATOM 773 O O . GLU A 1 95 ? -11.604 -5.281 25.103 1.00 86.12 95 GLU A O 1
ATOM 778 N N . LYS A 1 96 ? -12.973 -4.722 23.412 1.00 85.69 96 LYS A N 1
ATOM 779 C CA . LYS A 1 96 ? -13.575 -6.057 23.294 1.00 85.69 96 LYS A CA 1
ATOM 780 C C . LYS A 1 96 ? -12.530 -7.129 23.011 1.00 85.69 96 LYS A C 1
ATOM 782 O O . LYS A 1 96 ? -12.560 -8.179 23.644 1.00 85.69 96 LYS A O 1
A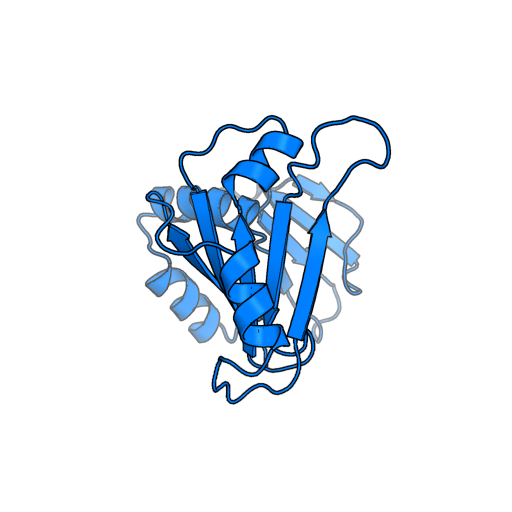TOM 787 N N . TYR A 1 97 ? -11.589 -6.854 22.110 1.00 80.56 97 TYR A N 1
ATOM 788 C CA . TYR A 1 97 ? -10.501 -7.782 21.810 1.00 80.56 97 TYR A CA 1
ATOM 789 C C . TYR A 1 97 ? -9.584 -8.002 23.023 1.00 80.56 97 TYR A C 1
ATOM 791 O O . TYR A 1 97 ? -9.277 -9.142 23.365 1.00 80.56 97 TYR A O 1
ATOM 799 N N . LYS A 1 98 ? -9.194 -6.918 23.714 1.00 77.75 98 LYS A N 1
ATOM 800 C CA . LYS A 1 98 ? -8.369 -6.961 24.938 1.00 77.75 98 LYS A CA 1
ATOM 801 C C . LYS A 1 98 ? -9.003 -7.819 26.034 1.00 77.75 98 LYS A C 1
ATOM 803 O O . LYS A 1 98 ? -8.303 -8.583 26.688 1.00 77.75 98 LYS A O 1
ATOM 808 N N . ASN A 1 99 ? -10.319 -7.713 26.200 1.00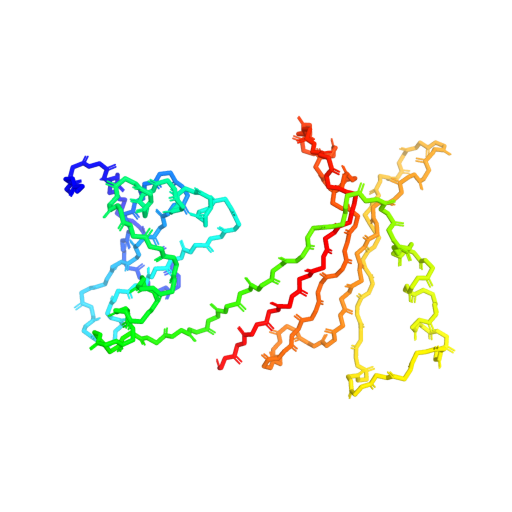 84.06 99 ASN A N 1
ATOM 809 C CA . ASN A 1 99 ? -11.067 -8.395 27.255 1.00 84.06 99 ASN A CA 1
ATOM 810 C C . ASN A 1 99 ? -11.484 -9.831 26.886 1.00 84.06 99 ASN A C 1
ATOM 812 O O . ASN A 1 99 ? -12.282 -10.432 27.600 1.00 84.06 99 ASN A O 1
ATOM 816 N N . GLY A 1 100 ? -10.994 -10.383 25.768 1.00 77.44 100 GLY A N 1
ATOM 817 C CA . GLY A 1 100 ? -11.352 -11.733 25.318 1.00 77.44 100 GLY A CA 1
ATOM 818 C C . GLY A 1 100 ? -12.788 -11.861 24.794 1.00 77.44 100 GLY A C 1
ATOM 819 O O . GLY A 1 100 ? -13.280 -12.968 24.616 1.00 77.44 100 GLY A O 1
ATOM 820 N N . GLY A 1 101 ? -13.463 -10.742 24.518 1.00 75.12 101 GLY A N 1
ATOM 821 C CA . GLY A 1 101 ? -14.815 -10.703 23.954 1.00 75.12 101 GLY A CA 1
ATOM 822 C C . GLY A 1 101 ? -14.869 -10.922 22.439 1.00 75.12 101 GLY A C 1
ATOM 823 O O . GLY A 1 101 ? -15.924 -10.732 21.835 1.00 75.12 101 GLY A O 1
ATOM 824 N N . ALA A 1 102 ? -13.743 -11.272 21.815 1.00 73.31 102 ALA A N 1
ATOM 825 C CA . ALA A 1 102 ? -13.640 -11.600 20.402 1.00 73.31 102 ALA A CA 1
ATOM 826 C C . ALA A 1 102 ? -12.913 -12.937 20.243 1.00 73.31 102 ALA A C 1
ATOM 828 O O . ALA A 1 102 ? -11.781 -13.087 20.702 1.00 73.31 102 ALA A O 1
ATOM 829 N N . ASP A 1 103 ? -13.551 -13.886 19.561 1.00 72.25 103 ASP A N 1
ATOM 830 C CA . ASP A 1 103 ? -12.893 -15.124 19.160 1.00 72.25 103 ASP A CA 1
ATOM 831 C C . ASP A 1 103 ? -12.101 -14.869 17.871 1.00 72.25 103 ASP A C 1
ATOM 833 O O . ASP A 1 103 ? -12.657 -14.497 16.833 1.00 72.25 103 ASP A O 1
ATOM 837 N N . CYS A 1 104 ? -10.778 -14.995 17.946 1.00 68.81 104 CYS A N 1
ATOM 838 C CA . CYS A 1 104 ? -9.890 -14.770 16.817 1.00 68.81 104 CYS A CA 1
ATOM 839 C C . CYS A 1 104 ? -8.841 -15.875 16.740 1.00 68.81 104 CYS A C 1
ATOM 841 O O . CYS A 1 104 ? -8.208 -16.237 17.730 1.00 68.81 104 CYS A O 1
ATOM 843 N N . ARG A 1 105 ? -8.580 -16.361 15.520 1.00 70.25 105 ARG A N 1
ATOM 844 C CA . ARG A 1 105 ? -7.502 -17.334 15.271 1.00 70.25 105 ARG A CA 1
ATOM 845 C C . ARG A 1 105 ? -6.123 -16.780 15.642 1.00 70.25 105 ARG A C 1
ATOM 847 O O . ARG A 1 105 ? -5.223 -17.544 15.983 1.00 70.25 105 ARG A O 1
ATOM 854 N N . CYS A 1 106 ? -5.940 -15.463 15.558 1.00 63.44 106 CYS A N 1
ATOM 855 C CA . CYS A 1 106 ? -4.708 -14.794 15.950 1.00 63.44 106 CYS A CA 1
ATOM 856 C C . CYS A 1 106 ? -4.748 -14.475 17.448 1.00 63.44 106 CYS A C 1
ATOM 858 O O . CYS A 1 106 ? -5.609 -13.736 17.900 1.00 63.44 106 CYS A O 1
ATOM 860 N N . LYS A 1 107 ? -3.787 -14.975 18.228 1.00 65.25 107 LYS A N 1
ATOM 861 C CA . LYS A 1 107 ? -3.734 -14.690 19.677 1.00 65.25 107 LYS A CA 1
ATOM 862 C C . LYS A 1 107 ? -3.002 -13.390 20.029 1.00 65.25 107 LYS A C 1
ATOM 864 O O . LYS A 1 107 ? -3.120 -12.907 21.148 1.00 65.25 107 LYS A O 1
ATOM 869 N N . ASN A 1 108 ? -2.280 -12.811 19.069 1.00 67.88 108 ASN A N 1
ATOM 870 C CA . ASN A 1 108 ? -1.489 -11.597 19.264 1.00 67.88 108 ASN A CA 1
ATOM 871 C C . ASN A 1 108 ? -2.225 -10.376 18.704 1.00 67.88 108 ASN A C 1
ATOM 873 O O . ASN A 1 108 ? -2.767 -10.435 17.598 1.00 67.88 108 ASN A O 1
ATOM 877 N N . TYR A 1 109 ? -2.185 -9.267 19.438 1.00 68.56 109 TYR A N 1
ATOM 878 C CA . TYR A 1 109 ? -2.676 -7.964 19.000 1.00 68.56 109 TYR A CA 1
ATOM 879 C C . TYR A 1 109 ? -1.762 -6.851 19.519 1.00 68.56 109 TYR A C 1
ATOM 881 O O . TYR A 1 109 ? -1.068 -7.015 20.521 1.00 68.56 109 TYR A O 1
ATOM 889 N N . GLU A 1 110 ? -1.783 -5.711 18.839 1.00 69.62 110 GLU A N 1
ATOM 890 C CA . GLU A 1 110 ? -1.117 -4.482 19.267 1.00 69.62 110 GLU A CA 1
ATOM 891 C C . GLU A 1 110 ? -2.136 -3.344 19.142 1.00 69.62 110 GLU A C 1
ATOM 893 O O . GLU A 1 110 ? -2.784 -3.182 18.109 1.00 69.62 110 GLU A O 1
ATOM 898 N N . ASN A 1 111 ? -2.321 -2.561 20.201 1.00 62.81 111 ASN A N 1
ATOM 899 C CA . ASN A 1 111 ? -3.182 -1.383 20.164 1.00 62.81 111 ASN A CA 1
ATOM 900 C C . ASN A 1 111 ? -2.312 -0.136 20.285 1.00 62.81 111 ASN A C 1
ATOM 902 O O . ASN A 1 111 ? -1.582 0.016 21.262 1.00 62.81 111 ASN A O 1
ATOM 906 N N . VAL A 1 112 ? -2.414 0.750 19.298 1.00 69.06 112 VAL A N 1
ATOM 907 C CA . VAL A 1 112 ? -1.699 2.025 19.293 1.00 69.06 112 VAL A CA 1
ATOM 908 C C . VAL A 1 112 ? -2.723 3.144 19.399 1.00 69.06 112 VAL A C 1
ATOM 910 O O . VAL A 1 112 ? -3.584 3.303 18.533 1.00 69.06 112 VAL A O 1
ATOM 913 N N . GLN A 1 113 ? -2.616 3.929 20.469 1.00 60.09 113 GLN A N 1
ATOM 914 C CA . GLN A 1 113 ? -3.362 5.171 20.645 1.00 60.09 113 GLN A CA 1
ATOM 915 C C . GLN A 1 113 ? -2.421 6.346 20.372 1.00 60.09 113 GLN A C 1
ATOM 917 O O . GLN A 1 113 ? -1.422 6.527 21.066 1.00 60.09 113 GLN A O 1
ATOM 922 N N . GLY A 1 114 ? -2.715 7.136 19.340 1.00 54.03 114 GLY A N 1
ATOM 923 C CA . GLY A 1 114 ? -1.950 8.340 19.014 1.00 54.03 114 GLY A CA 1
ATOM 924 C C . GLY A 1 114 ? -2.456 9.554 19.792 1.00 54.03 114 GLY A C 1
ATOM 925 O O . GLY A 1 114 ? -3.659 9.802 19.792 1.00 54.03 114 GLY A O 1
ATOM 926 N N . GLY A 1 115 ? -1.559 10.337 20.413 1.00 48.19 115 GLY A N 1
ATOM 927 C CA . GLY A 1 115 ? -1.922 11.505 21.226 1.00 48.19 115 GLY A CA 1
ATOM 928 C C . GLY A 1 115 ? -0.833 12.552 21.432 1.00 48.19 115 GLY A C 1
ATOM 929 O O . GLY A 1 115 ? 0.352 12.269 21.286 1.00 48.19 115 GLY A O 1
ATOM 930 N N . LYS A 1 116 ? -1.246 13.770 21.811 1.00 44.19 116 LYS A N 1
ATOM 931 C CA . LYS A 1 116 ? -0.361 14.817 22.348 1.00 44.19 116 LYS A CA 1
ATOM 932 C C . LYS A 1 116 ? -0.450 14.836 23.875 1.00 44.19 116 LYS A C 1
ATOM 934 O O . LYS A 1 116 ? -1.543 14.746 24.425 1.00 44.19 116 LYS A O 1
ATOM 939 N N . LEU A 1 117 ? 0.693 15.004 24.543 1.00 42.97 117 LEU A N 1
ATOM 940 C CA . LEU A 1 117 ? 0.797 15.087 26.009 1.00 42.97 117 LEU A CA 1
ATOM 941 C C . LEU A 1 117 ? 0.258 16.410 26.597 1.00 42.97 117 LEU A C 1
ATOM 943 O O . LEU A 1 117 ? 0.088 16.502 27.809 1.00 42.97 117 LEU A O 1
ATOM 947 N N . SER A 1 118 ? -0.042 17.424 25.774 1.00 41.97 118 SER A N 1
ATOM 948 C CA . SER A 1 118 ? -0.591 18.714 26.216 1.00 41.97 118 SER A CA 1
ATOM 949 C C . SER A 1 118 ? -1.988 18.991 25.633 1.00 41.97 118 SER A C 1
ATOM 951 O O . SER A 1 118 ? -2.190 18.947 24.419 1.00 41.97 118 SER A O 1
ATOM 953 N N . GLY A 1 119 ? -2.953 19.301 26.512 1.00 42.88 119 GLY A N 1
ATOM 954 C CA . GLY A 1 119 ? -4.309 19.755 26.160 1.00 42.88 119 GLY A CA 1
ATOM 955 C C . GLY A 1 119 ? -5.448 18.901 26.742 1.00 42.88 119 GLY A C 1
ATOM 956 O O . GLY A 1 119 ? -5.370 17.679 26.786 1.00 42.88 119 GLY A O 1
ATOM 957 N N . LYS A 1 120 ? -6.536 19.556 27.179 1.00 43.50 120 LYS A N 1
ATOM 958 C CA . LYS A 1 120 ? -7.703 18.949 27.862 1.00 43.50 120 LYS A CA 1
ATOM 959 C C . LYS A 1 120 ? -8.581 18.023 26.991 1.00 43.50 120 LYS A C 1
ATOM 961 O O . LYS A 1 120 ? -9.441 17.353 27.546 1.00 43.50 120 LYS A O 1
ATOM 966 N N . ASN A 1 121 ? -8.355 17.930 25.676 1.00 45.03 121 ASN A N 1
ATOM 967 C CA . ASN A 1 121 ? -9.148 17.086 24.769 1.00 45.03 121 ASN A CA 1
ATOM 968 C C . ASN A 1 121 ? -8.318 15.934 24.187 1.00 45.03 121 ASN A C 1
ATOM 970 O O . ASN A 1 121 ? -7.600 16.090 23.199 1.00 45.03 121 ASN A O 1
ATOM 974 N N . ARG A 1 122 ? -8.461 14.753 24.797 1.00 54.00 122 ARG A N 1
ATOM 975 C CA . ARG A 1 122 ? -7.850 13.480 24.384 1.00 54.00 122 ARG A CA 1
ATOM 976 C C . ARG A 1 122 ? -8.596 12.841 23.200 1.00 54.00 122 ARG A C 1
ATOM 978 O O . ARG A 1 122 ? -9.024 11.696 23.295 1.00 54.00 122 ARG A O 1
ATOM 985 N N . ASN A 1 123 ? -8.756 13.546 22.079 1.00 55.19 123 ASN A N 1
ATOM 986 C CA . ASN A 1 123 ? -9.233 12.913 20.839 1.00 55.19 123 ASN A CA 1
ATOM 987 C C . ASN A 1 123 ? -8.091 12.102 20.211 1.00 55.19 123 ASN A C 1
ATOM 989 O O . ASN A 1 123 ? -7.472 12.507 19.229 1.00 55.19 123 ASN A O 1
ATOM 993 N N . LEU A 1 124 ? -7.778 10.974 20.849 1.00 68.81 124 LEU A N 1
ATOM 994 C CA . LEU A 1 124 ? -6.737 10.050 20.427 1.00 68.81 124 LEU A CA 1
ATOM 995 C C . LEU A 1 124 ? -7.226 9.300 19.183 1.00 68.81 124 LEU A C 1
ATOM 997 O O . LEU A 1 124 ? -8.363 8.818 19.145 1.00 68.81 124 LEU A O 1
ATOM 1001 N N . ALA A 1 125 ? -6.390 9.239 18.148 1.00 77.94 125 ALA A N 1
ATOM 1002 C CA . ALA A 1 125 ? -6.643 8.367 17.007 1.00 77.94 125 ALA A CA 1
ATOM 1003 C C . ALA A 1 125 ? -6.303 6.938 17.428 1.00 77.94 125 ALA A C 1
ATOM 1005 O O . ALA A 1 125 ? -5.180 6.675 17.865 1.00 77.94 125 ALA A O 1
ATOM 1006 N N . SER A 1 126 ? -7.265 6.030 17.316 1.00 86.69 126 SER A N 1
ATOM 1007 C CA . SER A 1 126 ? -7.081 4.631 17.680 1.00 86.69 126 SER A CA 1
ATOM 1008 C C . SER A 1 126 ? -6.731 3.796 16.459 1.00 86.69 126 SER A C 1
ATOM 1010 O O . SER A 1 126 ? -7.320 3.935 15.386 1.00 86.69 126 SER A O 1
ATOM 1012 N N . THR A 1 127 ? -5.752 2.915 16.634 1.00 90.38 127 THR A N 1
ATOM 1013 C CA . THR A 1 127 ? -5.389 1.879 15.672 1.00 90.38 127 THR A CA 1
ATOM 1014 C C . THR A 1 127 ? -5.331 0.536 16.386 1.00 90.38 127 THR A C 1
ATOM 1016 O O . THR A 1 127 ? -4.656 0.386 17.406 1.00 90.38 127 THR A O 1
ATOM 1019 N N . LEU A 1 128 ? -6.038 -0.442 15.837 1.00 91.19 128 LEU A N 1
ATOM 1020 C CA . LEU A 1 128 ? -6.031 -1.828 16.265 1.00 91.19 128 LEU A CA 1
ATOM 1021 C C . LEU A 1 128 ? -5.283 -2.665 15.230 1.00 91.19 128 LEU A C 1
ATOM 1023 O O . LEU A 1 128 ? -5.704 -2.775 14.078 1.00 91.19 128 LEU A O 1
ATOM 1027 N N . TYR A 1 129 ? -4.198 -3.290 15.666 1.00 91.00 129 TYR A N 1
ATOM 1028 C CA . TYR A 1 129 ? -3.478 -4.285 14.893 1.00 91.00 129 TYR A CA 1
ATOM 1029 C C . TYR A 1 129 ? -3.781 -5.683 15.419 1.00 91.00 129 TYR A C 1
ATOM 1031 O O . TYR A 1 129 ? -3.733 -5.921 16.627 1.00 91.00 129 TYR A O 1
ATOM 1039 N N . ILE A 1 130 ? -4.053 -6.618 14.511 1.00 89.56 130 ILE A N 1
ATOM 1040 C CA . ILE A 1 130 ? -4.334 -8.018 14.850 1.00 89.56 130 ILE A CA 1
ATOM 1041 C C . ILE A 1 130 ? -3.363 -8.914 14.079 1.00 89.56 130 ILE A C 1
ATOM 1043 O O . ILE A 1 130 ? -3.238 -8.810 12.856 1.00 89.56 130 ILE A O 1
ATOM 1047 N N . GLY A 1 131 ? -2.681 -9.805 14.798 1.00 85.88 131 GLY A N 1
ATOM 1048 C CA . GLY A 1 131 ? -1.591 -10.626 14.274 1.00 85.88 131 GLY A CA 1
ATOM 1049 C C . GLY A 1 131 ? -0.213 -9.968 14.410 1.00 85.88 131 GLY A C 1
ATOM 1050 O O . GLY A 1 131 ? -0.052 -8.929 15.047 1.00 85.88 131 GLY A O 1
ATOM 1051 N N . SER A 1 132 ? 0.803 -10.595 13.814 1.00 84.94 132 SER A N 1
ATOM 1052 C CA . SER A 1 132 ? 2.188 -10.109 13.826 1.00 84.94 132 SER A CA 1
ATOM 1053 C C . SER A 1 132 ? 2.555 -9.485 12.480 1.00 84.94 132 SER A C 1
ATOM 1055 O O . SER A 1 132 ? 2.139 -9.963 11.431 1.00 84.94 132 SER A O 1
ATOM 1057 N N . LYS A 1 133 ? 3.422 -8.467 12.467 1.00 84.44 133 LYS A N 1
ATOM 1058 C CA . LYS A 1 133 ? 3.973 -7.924 11.207 1.00 84.44 133 LYS A CA 1
ATOM 1059 C C . LYS A 1 133 ? 4.812 -8.953 10.432 1.00 84.44 133 LYS A C 1
ATOM 1061 O O . LYS A 1 133 ? 5.064 -8.753 9.246 1.00 84.44 133 LYS A O 1
ATOM 1066 N N . ALA A 1 134 ? 5.257 -10.016 11.105 1.00 85.50 134 ALA A N 1
ATOM 1067 C CA . ALA A 1 134 ? 6.004 -11.119 10.510 1.00 85.50 134 ALA A CA 1
ATOM 1068 C C . ALA A 1 134 ? 5.112 -12.277 10.025 1.00 85.50 134 ALA A C 1
ATOM 1070 O O . ALA A 1 134 ? 5.622 -13.162 9.348 1.00 85.50 134 ALA A O 1
ATOM 1071 N N . SER A 1 135 ? 3.814 -12.306 10.360 1.00 86.81 135 SER A N 1
ATOM 1072 C CA . SER A 1 135 ? 2.921 -13.370 9.885 1.00 86.81 135 SER A CA 1
ATOM 1073 C C . SER A 1 135 ? 2.451 -13.135 8.450 1.00 86.81 135 SER A C 1
ATOM 1075 O O . SER A 1 135 ? 2.438 -12.007 7.960 1.00 86.81 135 SER A O 1
ATOM 1077 N N . THR A 1 136 ? 1.997 -14.210 7.800 1.00 90.81 136 THR A N 1
ATOM 1078 C CA . THR A 1 136 ? 1.465 -14.177 6.426 1.00 90.81 136 THR A CA 1
ATOM 1079 C C . THR A 1 136 ? 0.207 -13.323 6.283 1.00 90.81 136 THR A C 1
ATOM 1081 O O . THR A 1 136 ? -0.118 -12.862 5.193 1.00 90.81 136 THR A O 1
ATOM 1084 N N . LYS A 1 137 ? -0.511 -13.100 7.390 1.00 91.31 137 LYS A N 1
ATOM 1085 C CA . LYS A 1 137 ? -1.689 -12.233 7.483 1.00 91.31 137 LYS A CA 1
ATOM 1086 C C . LYS A 1 137 ? -1.519 -11.276 8.654 1.00 91.31 137 LYS A C 1
ATOM 1088 O O . LYS A 1 137 ? -1.136 -11.705 9.744 1.00 91.31 137 LYS A O 1
ATOM 1093 N N . TYR A 1 138 ? -1.821 -10.004 8.433 1.00 92.19 138 TYR A N 1
ATOM 1094 C CA . TYR A 1 138 ? -1.766 -8.956 9.450 1.00 92.19 138 TYR A CA 1
ATOM 1095 C C . TYR A 1 138 ? -2.864 -7.929 9.195 1.00 92.19 138 TYR A C 1
ATOM 1097 O O . TYR A 1 138 ? -2.978 -7.422 8.081 1.00 92.19 138 TYR A O 1
ATOM 1105 N N . PHE A 1 139 ? -3.667 -7.617 10.208 1.00 93.00 139 PHE A N 1
ATOM 1106 C CA . PHE A 1 139 ? -4.757 -6.652 10.078 1.00 93.00 139 PHE A CA 1
ATOM 1107 C C . PHE A 1 139 ? -4.397 -5.316 10.719 1.00 93.00 139 PHE A C 1
ATOM 1109 O O . PHE A 1 139 ? -3.736 -5.276 11.758 1.00 93.00 139 PHE A O 1
ATOM 1116 N N . CYS A 1 140 ? -4.881 -4.233 10.117 1.00 94.50 140 CYS A N 1
ATOM 1117 C CA . CYS A 1 140 ? -4.785 -2.875 10.637 1.00 94.50 140 CYS A CA 1
ATOM 1118 C C . CYS A 1 140 ? -6.141 -2.184 10.481 1.00 94.50 140 CYS A C 1
ATOM 1120 O O . CYS A 1 140 ? -6.605 -1.955 9.365 1.00 94.50 140 CYS A O 1
ATOM 1122 N N . LEU A 1 141 ? -6.790 -1.877 11.598 1.00 94.62 141 LEU A N 1
ATOM 1123 C CA . LEU A 1 141 ? -8.069 -1.182 11.639 1.00 94.62 141 LEU A CA 1
ATOM 1124 C C . LEU A 1 141 ? -7.859 0.150 12.350 1.00 94.62 141 LEU A C 1
ATOM 1126 O O . LEU A 1 141 ? -7.365 0.169 13.475 1.00 94.62 141 LEU A O 1
ATOM 1130 N N . TYR A 1 142 ? -8.199 1.266 11.714 1.00 94.88 142 TYR A N 1
ATOM 1131 C CA . TYR A 1 142 ? -7.919 2.581 12.288 1.00 94.88 142 TYR A CA 1
ATOM 1132 C C . TYR A 1 142 ? -8.887 3.665 11.844 1.00 94.88 142 TYR A C 1
ATOM 1134 O O . TYR A 1 142 ? -9.501 3.598 10.779 1.00 94.88 142 TYR A O 1
ATOM 1142 N N . GLU A 1 143 ? -8.963 4.704 12.670 1.00 95.50 143 GLU A N 1
ATOM 1143 C CA . GLU A 1 143 ? -9.763 5.900 12.422 1.00 95.50 143 GLU A CA 1
ATOM 1144 C C . GLU A 1 143 ? -9.075 6.786 11.371 1.00 95.50 143 GLU A C 1
ATOM 1146 O O . GLU A 1 143 ? -8.243 7.652 11.678 1.00 95.50 143 GLU A O 1
ATOM 1151 N N . LYS A 1 144 ? -9.408 6.553 10.099 1.00 94.88 144 LYS A N 1
ATOM 1152 C CA . LYS A 1 144 ? -8.776 7.199 8.946 1.00 94.88 144 LYS A CA 1
ATOM 1153 C C . LYS A 1 144 ? -8.974 8.711 8.948 1.00 94.88 144 LYS A C 1
ATOM 1155 O O . LYS A 1 144 ? -8.021 9.438 8.669 1.00 94.88 144 LYS A O 1
ATOM 1160 N N . GLN A 1 145 ? -10.159 9.184 9.328 1.00 94.88 145 GLN A N 1
ATOM 1161 C CA . GLN A 1 145 ? -10.448 10.616 9.414 1.00 94.88 145 GLN A CA 1
ATOM 1162 C C . GLN A 1 145 ? -9.513 11.331 10.395 1.00 94.88 145 GLN A C 1
ATOM 1164 O O . GLN A 1 145 ? -8.970 12.390 10.082 1.00 94.88 145 GLN A O 1
ATOM 1169 N N . LYS A 1 146 ? -9.249 10.724 11.562 1.00 92.06 146 LYS A N 1
ATOM 1170 C CA . LYS A 1 146 ? -8.364 11.303 12.578 1.00 92.06 146 LYS A CA 1
ATOM 1171 C C . LYS A 1 146 ? -6.915 11.271 12.098 1.00 92.06 146 LYS A C 1
ATOM 1173 O O . LYS A 1 146 ? -6.200 12.260 12.241 1.00 92.06 146 LYS A O 1
ATOM 1178 N N . GLU A 1 147 ? -6.495 10.174 11.467 1.00 91.12 147 GLU A N 1
ATOM 1179 C CA . GLU A 1 147 ? -5.169 10.053 10.853 1.00 91.12 147 GLU A CA 1
ATOM 1180 C C . GLU A 1 147 ? -4.932 11.137 9.787 1.00 91.12 147 GLU A C 1
ATOM 1182 O O . GLU A 1 147 ? -3.907 11.818 9.828 1.00 91.12 147 GLU A O 1
ATOM 1187 N N . GLN A 1 148 ? -5.887 11.375 8.886 1.00 91.19 148 GLN A N 1
ATOM 1188 C CA . GLN A 1 148 ? -5.771 12.417 7.858 1.00 91.19 148 GLN A CA 1
ATOM 1189 C C . GLN A 1 148 ? -5.871 13.835 8.436 1.00 91.19 148 GLN A C 1
ATOM 1191 O O . GLN A 1 148 ? -5.118 14.714 8.009 1.00 91.19 148 GLN A O 1
ATOM 1196 N N . ALA A 1 149 ? -6.691 14.053 9.469 1.00 90.06 149 ALA A N 1
ATOM 1197 C CA . ALA A 1 149 ? -6.776 15.337 10.164 1.00 90.06 149 ALA A CA 1
ATOM 1198 C C . ALA A 1 149 ? -5.424 15.759 10.767 1.00 90.06 149 ALA A C 1
ATOM 1200 O O . ALA A 1 149 ? -5.028 16.918 10.631 1.00 90.06 149 ALA A O 1
ATOM 1201 N N . THR A 1 150 ? -4.649 14.825 11.343 1.00 87.00 150 THR A N 1
ATOM 1202 C CA . THR A 1 150 ? -3.283 15.137 11.826 1.00 87.00 150 THR A CA 1
ATOM 1203 C C . THR A 1 150 ? -2.333 15.563 10.704 1.00 87.00 150 THR A C 1
ATOM 1205 O O . THR A 1 150 ? -1.406 16.339 10.937 1.00 87.00 150 THR A O 1
ATOM 1208 N N . LYS A 1 151 ? -2.599 15.114 9.474 1.00 87.19 151 LYS A N 1
ATOM 1209 C CA . LYS A 1 151 ? -1.856 15.463 8.257 1.00 87.19 151 LYS A CA 1
ATOM 1210 C C . LYS A 1 151 ? -2.436 16.675 7.526 1.00 87.19 151 LYS A C 1
ATOM 1212 O O . LYS A 1 151 ? -1.964 16.987 6.436 1.00 87.19 151 LYS A O 1
ATOM 1217 N N . LYS A 1 152 ? -3.439 17.349 8.107 1.00 91.06 152 LYS A N 1
ATOM 1218 C CA . LYS A 1 152 ? -4.183 18.466 7.499 1.00 91.06 152 LYS A CA 1
ATOM 1219 C C . LYS A 1 152 ? -4.775 18.111 6.127 1.00 91.06 152 LYS A C 1
ATOM 1221 O O . LYS A 1 152 ? -4.824 18.947 5.231 1.00 91.06 152 LYS A O 1
ATOM 1226 N N . LYS A 1 153 ? -5.195 16.856 5.959 1.00 89.12 153 LYS A N 1
ATOM 1227 C CA . LYS A 1 153 ? -5.835 16.348 4.743 1.00 89.12 153 LYS A CA 1
ATOM 1228 C C . LYS A 1 153 ? -7.301 16.055 5.020 1.00 89.12 153 LYS A C 1
ATOM 1230 O O . LYS A 1 153 ? -7.638 15.502 6.064 1.00 89.12 153 LYS A O 1
ATOM 1235 N N . HIS A 1 154 ? -8.154 16.424 4.075 1.00 92.19 154 HIS A N 1
ATOM 1236 C CA . HIS A 1 154 ? -9.569 16.088 4.119 1.00 92.19 154 HIS A CA 1
ATOM 1237 C C . HIS A 1 154 ? -9.800 14.671 3.580 1.00 92.19 154 HIS A C 1
ATOM 1239 O O . HIS A 1 154 ? -9.126 14.231 2.645 1.00 92.19 154 HIS A O 1
ATOM 1245 N N . THR A 1 155 ? -10.734 13.950 4.192 1.00 94.19 155 THR A N 1
ATOM 1246 C CA . THR A 1 155 ? -11.208 12.649 3.729 1.00 94.19 155 THR A CA 1
ATOM 1247 C C . THR A 1 155 ? -12.612 12.413 4.265 1.00 94.19 155 THR A C 1
ATOM 1249 O O . THR A 1 155 ? -12.886 12.745 5.415 1.00 94.19 155 THR A O 1
ATOM 1252 N N . ASP A 1 156 ? -13.454 11.778 3.457 1.00 96.12 156 ASP A N 1
ATOM 1253 C CA . ASP A 1 156 ? -14.771 11.299 3.888 1.00 96.12 156 ASP A CA 1
ATOM 1254 C C . ASP A 1 156 ? -14.692 9.911 4.555 1.00 96.12 156 ASP A C 1
ATOM 125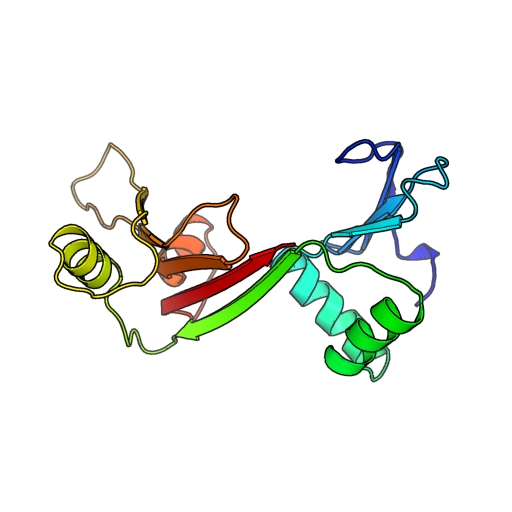6 O O . ASP A 1 156 ? -15.690 9.360 5.013 1.00 96.12 156 ASP A O 1
ATOM 1260 N N . ILE A 1 157 ? -13.499 9.305 4.588 1.00 96.56 157 ILE A N 1
ATOM 1261 C CA . ILE A 1 157 ? -13.288 7.974 5.153 1.00 96.56 157 ILE A CA 1
ATOM 1262 C C . ILE A 1 157 ? -13.192 8.094 6.672 1.00 96.56 157 ILE A C 1
ATOM 1264 O O . ILE A 1 157 ? -12.199 8.605 7.196 1.00 96.56 157 ILE A O 1
ATOM 1268 N N . ILE A 1 158 ? -14.181 7.551 7.377 1.00 96.12 158 ILE A N 1
ATOM 1269 C CA . ILE A 1 158 ? -14.212 7.529 8.840 1.00 96.12 158 ILE A CA 1
ATOM 1270 C C . ILE A 1 158 ? -13.213 6.495 9.354 1.00 96.12 158 ILE A C 1
ATOM 1272 O O . ILE A 1 158 ? -12.258 6.851 10.050 1.00 96.12 158 ILE A O 1
ATOM 1276 N N . ASN A 1 159 ? -13.367 5.238 8.934 1.00 97.06 159 ASN A N 1
ATOM 1277 C CA . ASN A 1 159 ? -12.481 4.136 9.301 1.00 97.06 159 ASN A CA 1
ATOM 1278 C C . ASN A 1 159 ? -11.863 3.479 8.071 1.00 97.06 159 ASN A C 1
ATOM 1280 O O . ASN A 1 159 ? -12.439 3.462 6.983 1.00 97.06 159 ASN A O 1
ATOM 1284 N N . ARG A 1 160 ? -10.694 2.870 8.257 1.00 97.00 160 ARG A N 1
ATOM 1285 C CA . ARG A 1 160 ? -10.114 1.966 7.269 1.00 97.00 160 ARG A CA 1
ATOM 1286 C C . ARG A 1 160 ? -9.779 0.628 7.900 1.00 97.00 160 ARG A C 1
ATOM 1288 O O . ARG A 1 160 ? -9.183 0.577 8.975 1.00 97.00 160 ARG A O 1
ATOM 1295 N N . PHE A 1 161 ? -10.118 -0.432 7.178 1.00 96.50 161 PHE A N 1
ATOM 1296 C CA . PHE A 1 161 ? -9.776 -1.805 7.516 1.00 96.50 161 PHE A CA 1
ATOM 1297 C C . PHE A 1 161 ? -8.824 -2.340 6.456 1.00 96.50 161 PHE A C 1
ATOM 1299 O O . PHE A 1 161 ? -9.179 -2.406 5.281 1.00 96.50 161 PHE A O 1
ATOM 1306 N N . GLU A 1 162 ? -7.612 -2.692 6.860 1.00 96.75 162 GLU A N 1
ATOM 1307 C CA . GLU A 1 162 ? -6.577 -3.215 5.977 1.00 96.75 162 GLU A CA 1
ATOM 1308 C C . GLU A 1 162 ? -6.238 -4.655 6.368 1.00 96.75 162 GLU A C 1
ATOM 1310 O O . GLU A 1 162 ? -6.107 -4.976 7.553 1.00 96.75 162 GLU A O 1
ATOM 1315 N N . ILE A 1 163 ? -6.052 -5.509 5.363 1.00 95.69 163 ILE A N 1
ATOM 1316 C CA . ILE A 1 163 ? -5.373 -6.795 5.501 1.00 95.69 163 ILE A CA 1
ATOM 1317 C C . ILE A 1 163 ? -4.098 -6.758 4.669 1.00 95.69 163 ILE A C 1
ATOM 1319 O O . ILE A 1 163 ? -4.119 -6.487 3.471 1.00 95.69 163 ILE A O 1
ATOM 1323 N N . ARG A 1 164 ? -2.981 -7.054 5.320 1.00 95.75 164 ARG A N 1
ATOM 1324 C CA . ARG A 1 164 ? -1.683 -7.272 4.698 1.00 95.75 164 ARG A CA 1
ATOM 1325 C C . ARG A 1 164 ? -1.443 -8.758 4.536 1.00 95.75 164 ARG A C 1
ATOM 1327 O O . ARG A 1 164 ? -1.541 -9.512 5.506 1.00 95.75 164 ARG A O 1
ATOM 1334 N N . LEU A 1 165 ? -1.076 -9.132 3.321 1.00 95.12 165 LEU A N 1
ATOM 1335 C CA . LEU A 1 165 ? -0.665 -10.467 2.929 1.00 95.12 165 LEU A CA 1
ATOM 1336 C C . LEU A 1 165 ? 0.834 -10.458 2.646 1.00 95.12 165 LEU A C 1
ATOM 1338 O O . LEU A 1 165 ? 1.339 -9.537 1.999 1.00 95.12 165 LEU A O 1
ATOM 1342 N N . ARG A 1 166 ? 1.537 -11.467 3.152 1.00 92.56 166 ARG A N 1
ATOM 1343 C CA . ARG A 1 166 ? 2.967 -11.678 2.933 1.00 92.56 166 ARG A CA 1
ATOM 1344 C C . ARG A 1 166 ? 3.245 -13.167 2.758 1.00 92.56 166 ARG A C 1
ATOM 1346 O O . ARG A 1 166 ? 2.595 -13.982 3.414 1.00 92.56 166 ARG A O 1
ATOM 1353 N N . ASP A 1 167 ? 4.229 -13.455 1.917 1.00 82.94 167 ASP A N 1
ATOM 1354 C CA . ASP A 1 167 ? 4.912 -14.746 1.814 1.00 82.94 167 ASP A CA 1
ATOM 1355 C C . ASP A 1 167 ? 6.340 -14.635 2.384 1.00 82.94 167 ASP A C 1
ATOM 1357 O O . ASP A 1 167 ? 6.961 -13.544 2.246 1.00 82.94 167 ASP A O 1
#